Protein AF-A0A9D4DTY1-F1 (afdb_monomer)

Solvent-accessible surface area (backbone atoms only — not comparable to full-atom values): 6035 Å² total; per-residue (Å²): 135,90,84,84,81,72,76,84,84,51,43,77,75,48,76,46,80,44,35,55,41,61,80,84,45,62,20,38,40,40,28,28,32,48,77,96,46,85,89,44,49,25,42,36,35,37,29,43,36,53,98,91,43,70,41,82,86,55,61,52,80,51,77,56,16,66,50,83,61,49,78,45,59,83,84,76,80,82,35,47,16,39,40,39,36,29,79,95,75,42,72,48,73,51,82,56,59,75,69,134

Organism: Dreissena polymorpha (NCBI:txid45954)

Radius of gyration: 13.94 Å; Cα contacts (8 Å, |Δi|>4): 210; chains: 1; bounding box: 37×24×37 Å

InterPro domains:
  IPR024881 T-cell immunomodulatory protein [PTHR13412] (8-96)
  IPR028994 Integrin alpha, N-terminal [SSF69318] (13-83)

Secondary structure (DSSP, 8-state):
---PPPSTTPEEEEEEEE-SSSSSS-EEEEEEE-TT-TTPPBEEEEEEEETTEEEEEEEEEPPPBSSPPEEE-SSSSSSPEEEEEEGGGEEEEE------

Structure (mmCIF, N/CA/C/O backbone):
data_AF-A0A9D4DTY1-F1
#
_entry.id   AF-A0A9D4DTY1-F1
#
loop_
_atom_site.group_PDB
_atom_site.id
_atom_site.type_symbol
_atom_site.label_atom_id
_atom_site.label_alt_id
_atom_site.label_comp_id
_atom_site.label_asym_id
_atom_site.label_entity_id
_atom_site.label_seq_id
_atom_site.pdbx_PDB_ins_code
_atom_site.Cartn_x
_atom_site.Cartn_y
_atom_site.Cartn_z
_atom_site.occupancy
_atom_site.B_iso_or_equiv
_atom_site.auth_seq_id
_atom_site.auth_comp_id
_atom_site.auth_asym_id
_atom_site.auth_atom_id
_atom_site.pdbx_PDB_model_num
ATOM 1 N N . MET A 1 1 ? 19.491 -13.627 11.690 1.00 48.22 1 MET A N 1
ATOM 2 C CA . MET A 1 1 ? 18.197 -13.086 11.241 1.00 48.22 1 MET A CA 1
ATOM 3 C C . MET A 1 1 ? 18.065 -11.747 11.923 1.00 48.22 1 MET A C 1
ATOM 5 O O . MET A 1 1 ? 18.102 -11.720 13.148 1.00 48.22 1 MET A O 1
ATO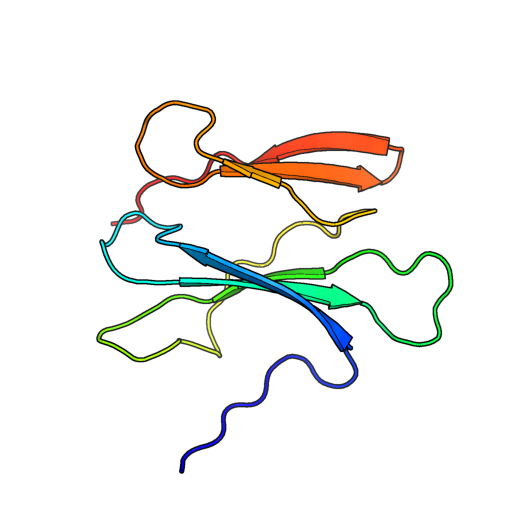M 9 N N . GLU A 1 2 ? 18.058 -10.672 11.150 1.00 56.22 2 GLU A N 1
ATOM 10 C CA . GLU A 1 2 ? 17.728 -9.339 11.652 1.00 56.22 2 GLU A CA 1
ATOM 11 C C . GLU A 1 2 ? 16.211 -9.179 11.534 1.00 56.22 2 GLU A C 1
ATOM 13 O O . GLU A 1 2 ? 15.625 -9.615 10.545 1.00 56.22 2 GLU A O 1
ATOM 18 N N . ASN A 1 3 ? 15.575 -8.651 12.579 1.00 61.84 3 ASN A N 1
ATOM 19 C CA . ASN A 1 3 ? 14.131 -8.442 12.621 1.00 61.84 3 ASN A CA 1
ATOM 20 C C . ASN A 1 3 ? 13.874 -6.935 12.636 1.00 61.84 3 ASN A C 1
ATOM 22 O O . ASN A 1 3 ? 14.373 -6.250 13.529 1.00 61.84 3 ASN A O 1
ATOM 26 N N . SER A 1 4 ? 13.069 -6.447 11.698 1.00 62.47 4 SER A N 1
ATOM 27 C CA . SER A 1 4 ? 12.490 -5.105 11.725 1.00 62.47 4 SER A CA 1
ATOM 28 C C . SER A 1 4 ? 11.018 -5.186 12.135 1.00 62.47 4 SER A C 1
ATOM 30 O O . SER A 1 4 ? 10.297 -6.121 11.775 1.00 62.47 4 SER A O 1
ATOM 32 N N . THR A 1 5 ? 10.572 -4.231 12.951 1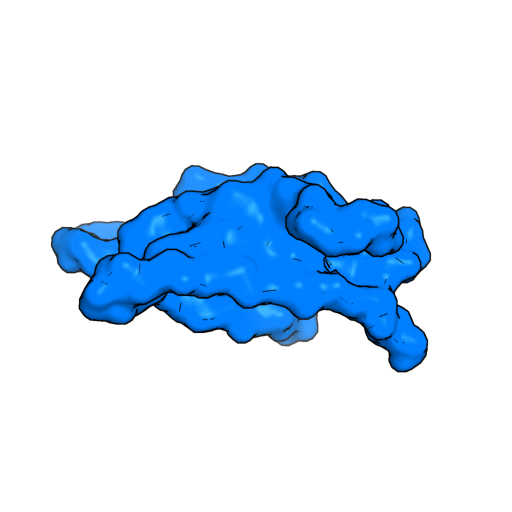.00 67.88 5 THR A N 1
ATOM 33 C CA . THR A 1 5 ? 9.207 -4.210 13.492 1.00 67.88 5 THR A CA 1
ATOM 34 C C . THR A 1 5 ? 8.350 -3.248 12.681 1.00 67.88 5 THR A C 1
ATOM 36 O O . THR A 1 5 ? 8.655 -2.062 12.592 1.00 67.88 5 THR A O 1
ATOM 39 N N . LEU A 1 6 ? 7.251 -3.751 12.121 1.00 69.00 6 LEU A N 1
ATOM 40 C CA . LEU A 1 6 ? 6.178 -2.926 11.562 1.00 69.00 6 LEU A CA 1
ATOM 41 C C . LEU A 1 6 ? 5.173 -2.546 12.666 1.00 69.00 6 LEU A C 1
ATOM 43 O O . LEU A 1 6 ? 5.188 -3.135 13.742 1.00 69.00 6 LEU A O 1
ATOM 47 N N . GLU A 1 7 ? 4.313 -1.560 12.391 1.00 69.38 7 GLU A N 1
ATOM 48 C CA . GLU A 1 7 ? 3.361 -0.926 13.327 1.00 69.38 7 GLU A CA 1
ATOM 49 C C . GLU A 1 7 ? 2.865 -1.824 14.485 1.00 69.38 7 GLU A C 1
ATOM 51 O O . GLU A 1 7 ? 2.166 -2.819 14.268 1.00 69.38 7 GLU A O 1
ATOM 56 N N . GLU A 1 8 ? 3.193 -1.454 15.729 1.00 68.00 8 GLU A N 1
ATOM 57 C CA . GLU A 1 8 ? 2.797 -2.232 16.906 1.00 68.00 8 GLU A CA 1
ATOM 58 C C . GLU A 1 8 ? 1.269 -2.246 17.085 1.00 68.00 8 GLU A C 1
ATOM 60 O O . GLU A 1 8 ? 0.583 -1.239 16.906 1.00 68.00 8 GLU A O 1
ATOM 65 N N . HIS A 1 9 ? 0.729 -3.402 17.483 1.00 72.81 9 HIS A N 1
ATOM 66 C CA . HIS A 1 9 ? -0.699 -3.619 17.768 1.00 72.81 9 HIS A CA 1
ATOM 67 C C . HIS A 1 9 ? -1.664 -3.517 16.569 1.00 72.81 9 HIS A C 1
ATOM 69 O O . HIS A 1 9 ? -2.878 -3.418 16.770 1.00 72.81 9 HIS A O 1
ATOM 75 N N . ALA A 1 10 ? -1.165 -3.609 15.335 1.00 85.19 10 ALA A N 1
ATOM 76 C CA . ALA A 1 10 ? -1.990 -3.724 14.134 1.00 85.19 10 ALA A CA 1
ATOM 77 C C . ALA A 1 10 ? -2.038 -5.173 13.608 1.00 85.19 10 ALA A C 1
ATOM 79 O O . ALA A 1 10 ? -1.068 -5.923 13.692 1.00 85.19 10 ALA A O 1
ATOM 80 N N . THR A 1 11 ? -3.173 -5.580 13.036 1.00 90.75 11 THR A N 1
ATOM 81 C CA . THR A 1 11 ? -3.289 -6.831 12.273 1.00 90.75 11 THR A CA 1
ATOM 82 C C . THR A 1 11 ? -3.221 -6.511 10.790 1.00 90.75 11 THR A C 1
ATOM 84 O O . THR A 1 11 ? -4.044 -5.744 10.288 1.00 90.75 11 THR A O 1
ATOM 87 N N . ILE A 1 12 ? -2.244 -7.103 10.100 1.00 93.12 12 ILE A N 1
ATOM 88 C CA . ILE A 1 12 ? -2.127 -7.030 8.640 1.00 93.12 12 ILE A CA 1
ATOM 89 C C . ILE A 1 12 ? -3.371 -7.667 8.017 1.00 93.12 12 ILE A C 1
ATOM 91 O O . ILE A 1 12 ? -3.749 -8.783 8.373 1.00 93.12 12 ILE A O 1
ATOM 95 N N . SER A 1 13 ? -4.002 -6.950 7.093 1.00 92.81 13 SER A N 1
ATOM 96 C CA . SER A 1 13 ? -5.196 -7.393 6.373 1.00 92.81 13 SER A CA 1
ATOM 97 C C . SER A 1 13 ? -4.926 -7.707 4.898 1.00 92.81 13 SER A C 1
ATOM 99 O O . SER A 1 13 ? -5.638 -8.529 4.327 1.00 92.81 13 SER A O 1
ATOM 101 N N . SER A 1 14 ? -3.913 -7.086 4.283 1.00 95.00 14 SER A N 1
ATOM 102 C CA . SER A 1 14 ? -3.453 -7.370 2.916 1.00 95.00 14 SER A CA 1
ATOM 103 C C . SER A 1 14 ? -2.009 -6.908 2.718 1.00 95.00 14 SER A C 1
ATOM 105 O O . SER A 1 14 ? -1.528 -6.024 3.432 1.00 95.00 14 SER A O 1
ATOM 107 N N . VAL A 1 15 ? -1.337 -7.509 1.736 1.00 96.19 15 VAL A N 1
ATOM 108 C CA . VAL A 1 15 ? 0.007 -7.148 1.273 1.00 96.19 15 VAL A CA 1
ATOM 109 C C . VAL A 1 15 ? 0.024 -7.229 -0.252 1.00 96.19 15 VAL A C 1
ATOM 111 O O . VAL A 1 15 ? -0.421 -8.233 -0.811 1.00 96.19 15 VAL A O 1
ATOM 114 N N . VAL A 1 16 ? 0.541 -6.197 -0.921 1.00 97.62 16 VAL A N 1
ATOM 115 C CA . VAL A 1 16 ? 0.687 -6.150 -2.383 1.00 97.62 16 VAL A CA 1
ATOM 116 C C . VAL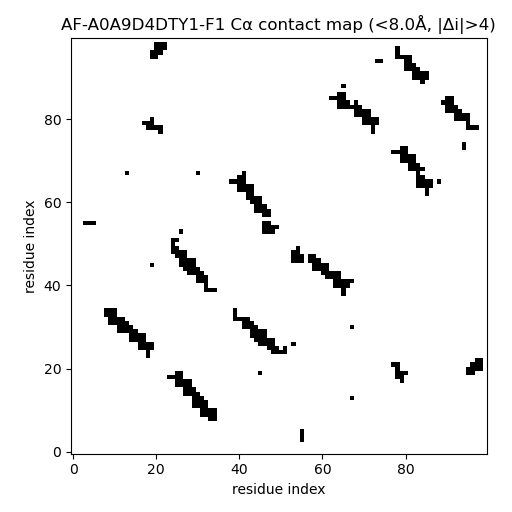 A 1 16 ? 2.117 -5.732 -2.742 1.00 97.62 16 VAL A C 1
ATOM 118 O O . VAL A 1 16 ? 2.487 -4.595 -2.448 1.00 97.62 16 VAL A O 1
ATOM 121 N N . PRO A 1 17 ? 2.915 -6.621 -3.363 1.00 96.75 17 PRO A N 1
ATOM 122 C CA . PRO A 1 17 ? 4.210 -6.257 -3.924 1.00 96.75 17 PRO A CA 1
ATOM 123 C C . PRO A 1 17 ? 4.052 -5.596 -5.297 1.00 96.75 17 PRO A C 1
ATOM 125 O O . PRO A 1 17 ? 3.365 -6.148 -6.161 1.00 96.75 17 PRO A O 1
ATOM 128 N N . ALA A 1 18 ? 4.687 -4.442 -5.499 1.00 96.50 18 ALA A N 1
ATOM 129 C CA . ALA A 1 18 ? 4.765 -3.745 -6.787 1.00 96.50 18 ALA A CA 1
ATOM 130 C C . ALA A 1 18 ? 5.857 -2.657 -6.749 1.00 96.50 18 ALA A C 1
ATOM 132 O O . ALA A 1 18 ? 6.360 -2.371 -5.677 1.00 96.50 18 ALA A O 1
ATOM 133 N N . ASP A 1 19 ? 6.210 -2.073 -7.891 1.00 95.94 19 ASP A N 1
ATOM 134 C CA . ASP A 1 19 ? 7.130 -0.925 -8.000 1.00 95.94 19 ASP A CA 1
ATOM 135 C C . ASP A 1 19 ? 6.299 0.369 -7.987 1.00 95.94 19 ASP A C 1
ATOM 137 O O . ASP A 1 19 ? 5.706 0.723 -9.005 1.00 95.94 19 ASP A O 1
ATOM 141 N N . PHE A 1 20 ? 6.127 0.999 -6.823 1.00 97.12 20 PHE A N 1
ATOM 142 C CA . PHE A 1 20 ? 5.194 2.115 -6.618 1.00 97.12 20 PHE A CA 1
ATOM 143 C C . PHE A 1 20 ? 5.828 3.496 -6.843 1.00 97.12 20 PHE A C 1
ATOM 145 O O . PHE A 1 20 ? 5.088 4.487 -6.908 1.00 97.12 20 PHE A O 1
ATOM 152 N N . ASP A 1 21 ? 7.152 3.584 -6.962 1.00 95.75 21 ASP A N 1
ATOM 153 C CA . ASP A 1 21 ? 7.887 4.819 -7.256 1.00 95.75 21 ASP A CA 1
ATOM 154 C C . ASP A 1 21 ? 8.663 4.785 -8.586 1.00 95.75 21 ASP A C 1
ATOM 156 O O . ASP A 1 21 ? 9.254 5.796 -8.975 1.00 95.75 21 ASP A O 1
ATOM 160 N N . GLY A 1 22 ? 8.565 3.687 -9.339 1.00 95.25 22 GLY A N 1
ATOM 161 C CA . GLY A 1 22 ? 9.070 3.541 -10.700 1.00 95.25 22 GLY A CA 1
ATOM 162 C C . GLY A 1 22 ? 10.580 3.315 -10.790 1.00 95.25 22 GLY A C 1
ATOM 163 O O . GLY A 1 22 ? 11.152 3.563 -11.859 1.00 95.25 22 GLY A O 1
ATOM 164 N N . ASP A 1 23 ? 11.239 2.904 -9.706 1.00 94.25 23 ASP A N 1
ATOM 165 C CA . ASP A 1 23 ? 12.690 2.708 -9.643 1.00 94.25 23 ASP A CA 1
ATOM 166 C C . ASP A 1 23 ? 13.152 1.300 -10.090 1.00 94.25 23 ASP A C 1
ATOM 168 O O . ASP A 1 23 ? 14.354 1.018 -10.148 1.00 94.25 23 ASP A O 1
ATOM 172 N N . LEU A 1 24 ? 12.206 0.448 -10.512 1.00 91.88 24 LEU A N 1
ATOM 173 C CA . LEU A 1 24 ? 12.379 -0.959 -10.899 1.00 91.88 24 LEU A CA 1
ATOM 174 C C . LEU A 1 24 ? 12.716 -1.908 -9.740 1.00 91.88 24 LEU A C 1
ATOM 176 O O . LEU A 1 24 ? 13.077 -3.069 -9.985 1.00 91.88 24 LEU A O 1
ATOM 180 N N . GLN A 1 25 ? 12.572 -1.459 -8.499 1.00 93.38 25 GLN A N 1
ATOM 181 C CA . GLN A 1 25 ? 12.678 -2.268 -7.294 1.00 93.38 25 GLN A CA 1
ATOM 182 C C . GLN A 1 25 ? 11.288 -2.604 -6.747 1.00 93.38 25 GLN A C 1
ATOM 184 O O . GLN A 1 25 ? 10.265 -2.060 -7.146 1.00 93.38 25 GLN A O 1
ATOM 189 N N . MET A 1 26 ? 11.220 -3.640 -5.910 1.00 94.94 26 MET A N 1
ATOM 190 C CA . MET A 1 26 ? 9.943 -4.134 -5.399 1.00 94.94 26 MET A CA 1
ATOM 191 C C . MET A 1 26 ? 9.639 -3.519 -4.039 1.00 94.94 26 MET A C 1
ATOM 193 O O . MET A 1 26 ? 10.272 -3.874 -3.045 1.00 94.94 26 MET A O 1
ATOM 197 N N . ASP A 1 27 ? 8.599 -2.701 -3.998 1.00 96.31 27 ASP A N 1
ATOM 198 C CA . ASP A 1 27 ? 8.019 -2.139 -2.786 1.00 96.31 27 ASP A CA 1
ATOM 199 C C . ASP A 1 27 ? 6.917 -3.041 -2.224 1.00 96.31 27 ASP A C 1
ATOM 201 O O . ASP A 1 27 ? 6.468 -4.010 -2.850 1.00 96.31 27 ASP A O 1
ATOM 205 N N . LEU A 1 28 ? 6.414 -2.684 -1.040 1.00 96.31 28 LEU A N 1
ATOM 206 C CA . LEU A 1 28 ? 5.269 -3.339 -0.415 1.00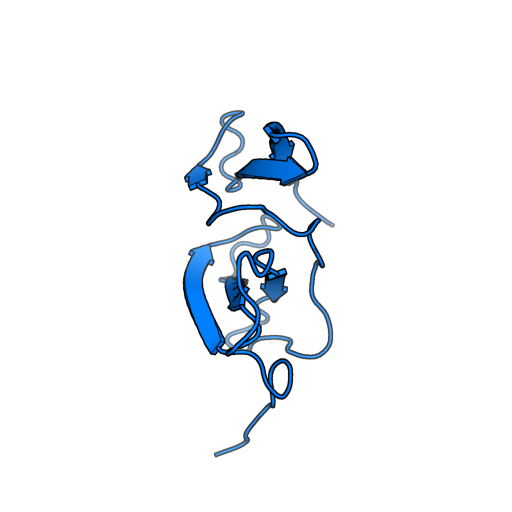 96.31 28 LEU A CA 1
ATOM 207 C C . LEU A 1 28 ? 4.206 -2.336 0.028 1.00 96.31 28 LEU A C 1
ATOM 209 O O . LEU A 1 28 ? 4.402 -1.583 0.981 1.00 96.31 28 LEU A O 1
ATOM 213 N N . LEU A 1 29 ? 3.012 -2.429 -0.559 1.00 97.25 29 LEU A N 1
ATOM 214 C CA . LEU A 1 29 ? 1.804 -1.876 0.046 1.00 97.25 29 LEU A CA 1
ATOM 215 C C . LEU A 1 29 ? 1.305 -2.839 1.126 1.00 97.25 29 LEU A C 1
ATOM 217 O O . LEU A 1 29 ? 0.882 -3.957 0.831 1.00 97.25 29 LEU A O 1
ATOM 221 N N . ILE A 1 30 ? 1.295 -2.388 2.375 1.00 95.75 30 ILE A N 1
ATOM 222 C CA . ILE A 1 30 ? 0.746 -3.123 3.514 1.00 95.75 30 ILE A CA 1
ATOM 223 C C . ILE A 1 30 ? -0.503 -2.408 4.007 1.00 95.75 30 ILE A C 1
ATOM 225 O O . ILE A 1 30 ? -0.483 -1.208 4.304 1.00 95.75 30 ILE A O 1
ATOM 229 N N . THR A 1 31 ? -1.592 -3.167 4.137 1.00 95.25 31 THR A N 1
ATOM 230 C CA . THR A 1 31 ? -2.808 -2.690 4.788 1.00 95.25 31 THR A CA 1
ATOM 231 C C . THR A 1 31 ? -2.983 -3.345 6.144 1.00 95.25 31 THR A C 1
ATOM 233 O O . THR A 1 31 ? -2.775 -4.549 6.299 1.00 95.25 31 THR A O 1
ATOM 236 N N . SER A 1 32 ? -3.398 -2.569 7.138 1.00 93.75 32 SER A N 1
A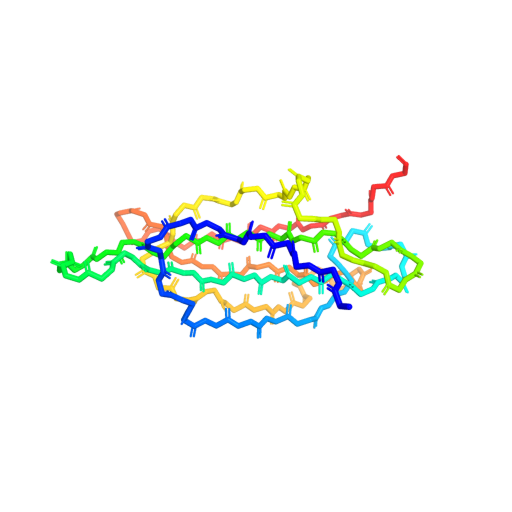TOM 237 C CA . SER A 1 32 ? -3.588 -3.054 8.500 1.00 93.75 32 SER A CA 1
ATOM 238 C C . SER A 1 32 ? -4.843 -2.471 9.147 1.00 93.75 32 SER A C 1
ATOM 240 O O . SER A 1 32 ? -5.365 -1.427 8.753 1.00 93.75 32 SER A O 1
ATOM 242 N N . THR A 1 33 ? -5.355 -3.181 10.146 1.00 92.06 33 THR A N 1
ATOM 243 C CA . THR A 1 33 ? -6.502 -2.768 10.964 1.00 92.06 33 THR A CA 1
ATOM 244 C C . THR A 1 33 ? -6.165 -2.920 12.438 1.00 92.06 33 THR A C 1
ATOM 246 O O . THR A 1 33 ? -5.388 -3.799 12.806 1.00 92.06 33 THR A O 1
ATOM 249 N N . ILE A 1 34 ? -6.763 -2.088 13.291 1.00 86.31 34 ILE A N 1
ATOM 250 C CA . ILE A 1 34 ? -6.596 -2.191 14.745 1.00 86.31 34 ILE A CA 1
ATOM 251 C C . ILE A 1 34 ? -7.626 -3.200 15.278 1.00 86.31 34 ILE A C 1
ATOM 253 O O . ILE A 1 34 ? -8.828 -2.931 15.171 1.00 86.31 34 ILE A O 1
ATOM 257 N N . PRO A 1 35 ? -7.197 -4.331 15.869 1.00 80.19 35 PRO A N 1
ATOM 258 C CA . PRO A 1 35 ? -8.110 -5.338 16.401 1.00 80.19 35 PRO A CA 1
ATOM 259 C C . PRO A 1 35 ? -9.050 -4.773 17.465 1.00 80.19 35 PRO A C 1
ATOM 261 O O . PRO A 1 35 ? -8.674 -3.913 18.259 1.00 80.19 35 PRO A O 1
ATOM 264 N N . GLY A 1 36 ? -10.281 -5.284 17.512 1.00 76.81 36 GLY A N 1
ATOM 265 C CA . GLY A 1 36 ? -11.246 -4.935 18.561 1.00 76.81 36 GLY A CA 1
ATOM 266 C C . GLY A 1 36 ? -11.912 -3.563 18.411 1.00 76.81 36 GLY A C 1
ATOM 267 O O . GLY A 1 36 ? -12.685 -3.172 19.283 1.00 76.81 36 GLY A O 1
ATOM 268 N N . LYS A 1 37 ? -11.660 -2.837 17.314 1.00 76.12 37 LYS A N 1
ATOM 269 C CA . LYS A 1 37 ? -12.363 -1.594 16.984 1.00 76.12 37 LYS A CA 1
ATOM 270 C C . LYS A 1 37 ? -13.348 -1.845 15.841 1.00 76.12 37 LYS A C 1
ATOM 272 O O . LYS A 1 37 ? -12.939 -2.024 14.698 1.00 76.12 37 LYS A O 1
ATOM 277 N N . GLU A 1 38 ? -14.647 -1.859 16.144 1.00 69.81 38 GLU A N 1
ATOM 278 C CA . GLU A 1 38 ? -15.681 -1.953 15.105 1.00 69.81 38 GLU A CA 1
ATOM 279 C C . GLU A 1 38 ? -15.547 -0.798 14.104 1.00 69.81 38 GLU A C 1
ATOM 281 O O . GLU A 1 38 ? -15.284 0.344 14.491 1.00 69.81 38 GLU A O 1
ATOM 286 N N . ASN A 1 39 ? -15.705 -1.102 12.810 1.00 72.00 39 ASN A N 1
ATOM 287 C CA . ASN A 1 39 ? -15.467 -0.167 11.706 1.00 72.00 39 ASN A CA 1
ATOM 288 C C .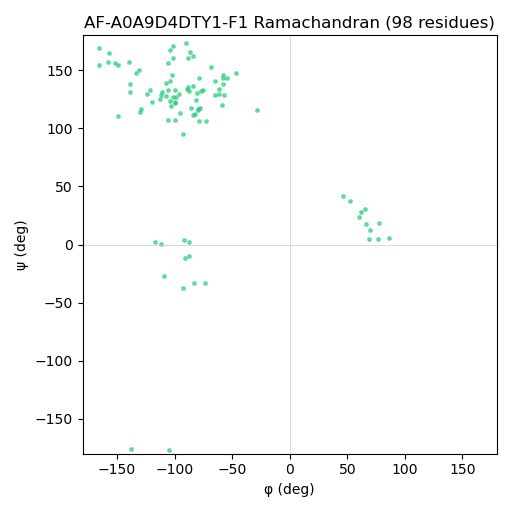 ASN A 1 39 ? -14.077 0.497 11.760 1.00 72.00 39 ASN A C 1
ATOM 290 O O . ASN A 1 39 ? -13.936 1.687 11.460 1.00 72.00 39 ASN A O 1
ATOM 294 N N . SER A 1 40 ? -13.038 -0.242 12.173 1.00 79.44 40 SER A N 1
ATOM 295 C CA . SER A 1 40 ? -11.667 0.261 12.113 1.00 79.44 40 SER A CA 1
ATOM 296 C C . SER A 1 40 ? -11.309 0.608 10.671 1.00 79.44 40 SER A C 1
ATOM 298 O O . SER A 1 40 ? -11.302 -0.270 9.810 1.00 79.44 40 SER A O 1
ATOM 300 N N . ALA A 1 41 ? -10.977 1.873 10.428 1.00 88.94 41 ALA A N 1
ATOM 301 C CA . ALA A 1 41 ? -10.415 2.282 9.153 1.00 88.94 41 ALA A CA 1
ATOM 302 C C . ALA A 1 41 ? -9.123 1.498 8.862 1.00 88.94 41 ALA A C 1
ATOM 304 O O . ALA A 1 41 ? -8.337 1.222 9.774 1.00 88.94 41 ALA A O 1
ATOM 305 N N . VAL A 1 42 ? -8.924 1.165 7.593 1.00 93.25 42 VAL A N 1
ATOM 306 C CA . VAL A 1 42 ? -7.752 0.477 7.068 1.00 93.25 42 VAL A CA 1
ATOM 307 C C . VAL A 1 42 ? -6.608 1.481 6.949 1.00 93.25 42 VAL A C 1
ATOM 309 O O . VAL A 1 42 ? -6.696 2.472 6.218 1.00 93.25 42 VAL A O 1
ATOM 312 N N . THR A 1 43 ? -5.529 1.241 7.686 1.00 94.19 43 THR A N 1
ATOM 313 C CA . THR A 1 43 ? -4.260 1.949 7.493 1.00 94.19 43 THR A CA 1
ATOM 314 C C . THR A 1 43 ? -3.577 1.356 6.268 1.00 94.19 43 THR A C 1
ATOM 316 O O . THR A 1 43 ? -3.492 0.137 6.159 1.00 94.19 43 THR A O 1
ATOM 319 N N . CYS A 1 44 ? -3.095 2.201 5.358 1.00 94.88 44 CYS A N 1
ATOM 320 C CA . CYS A 1 44 ? -2.385 1.786 4.149 1.00 94.88 44 CYS A CA 1
ATOM 321 C C . CYS A 1 44 ? -1.011 2.465 4.118 1.00 94.88 44 CYS A C 1
ATOM 323 O O . CYS A 1 44 ? -0.924 3.683 4.310 1.00 94.88 44 CYS A O 1
ATOM 325 N N . ARG A 1 45 ? 0.052 1.689 3.901 1.00 95.62 45 ARG A N 1
ATOM 326 C CA . ARG A 1 45 ? 1.433 2.185 3.818 1.00 95.62 45 ARG A CA 1
ATOM 327 C C . ARG A 1 45 ? 2.187 1.506 2.696 1.00 95.62 45 ARG A C 1
ATOM 329 O O . ARG A 1 45 ? 2.065 0.294 2.569 1.00 95.62 45 ARG A O 1
ATOM 336 N N . ILE A 1 46 ? 2.972 2.273 1.950 1.00 96.62 46 ILE A N 1
ATOM 337 C CA . ILE A 1 46 ? 3.917 1.742 0.964 1.00 96.62 46 ILE A CA 1
ATOM 338 C C . ILE A 1 46 ? 5.316 1.828 1.561 1.00 96.62 46 ILE A C 1
ATOM 340 O O . ILE A 1 46 ? 5.746 2.919 1.926 1.00 96.62 46 ILE A O 1
ATOM 344 N N . TYR A 1 47 ? 5.969 0.684 1.709 1.00 95.44 47 TYR A N 1
ATOM 345 C CA . TYR A 1 47 ? 7.349 0.550 2.167 1.00 95.44 47 TYR A CA 1
ATOM 346 C C . TYR A 1 47 ? 8.252 0.341 0.960 1.00 95.44 47 TYR A C 1
ATOM 348 O O . TYR A 1 47 ? 7.924 -0.498 0.120 1.00 95.44 47 TYR A O 1
ATOM 356 N N . TRP A 1 48 ? 9.355 1.080 0.901 1.00 95.38 48 TRP A N 1
ATOM 357 C CA . TRP A 1 48 ? 10.220 1.133 -0.274 1.00 95.38 48 TRP A CA 1
ATOM 358 C C . TRP A 1 48 ? 11.216 -0.021 -0.299 1.00 95.38 48 TRP A C 1
ATOM 360 O O . TRP A 1 48 ? 11.796 -0.373 0.735 1.00 95.38 48 TRP A O 1
ATOM 370 N N . GLY A 1 49 ? 11.393 -0.628 -1.465 1.00 93.75 49 GLY A N 1
ATOM 371 C CA . GLY A 1 49 ? 12.459 -1.584 -1.722 1.00 93.75 49 GLY A CA 1
ATOM 372 C C . GLY A 1 49 ? 13.786 -0.875 -1.985 1.00 93.75 49 GLY A C 1
ATOM 373 O O . GLY A 1 49 ? 1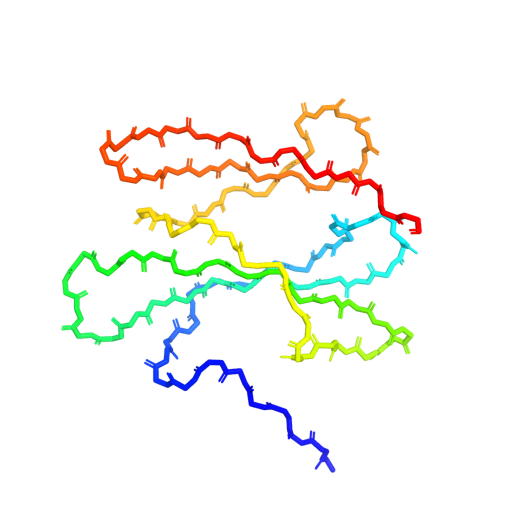3.817 0.170 -2.617 1.00 93.75 49 GLY A O 1
ATOM 374 N N . ASP A 1 50 ? 14.894 -1.453 -1.519 1.00 89.75 50 ASP A N 1
ATOM 375 C CA . ASP A 1 50 ? 16.239 -0.973 -1.860 1.00 89.75 50 ASP A CA 1
ATOM 376 C C . ASP A 1 50 ? 17.263 -2.118 -1.886 1.00 89.75 50 ASP A C 1
ATOM 378 O O . ASP A 1 50 ? 17.586 -2.737 -0.868 1.00 89.75 50 ASP A O 1
ATOM 382 N N . GLU A 1 51 ? 17.741 -2.447 -3.080 1.00 86.88 51 GLU A N 1
ATOM 383 C CA . GLU A 1 51 ? 18.737 -3.466 -3.408 1.00 86.88 51 GLU A CA 1
ATOM 384 C C . GLU A 1 51 ? 18.490 -4.820 -2.711 1.00 86.88 51 GLU A C 1
ATOM 386 O O . GLU A 1 51 ? 19.402 -5.494 -2.226 1.00 86.88 51 GLU A O 1
ATOM 391 N N . GLY A 1 52 ? 17.224 -5.246 -2.668 1.00 81.69 52 GLY A N 1
ATOM 392 C CA . GLY A 1 52 ? 16.800 -6.500 -2.032 1.00 81.69 52 GLY A CA 1
ATOM 393 C C . GLY A 1 52 ? 16.511 -6.395 -0.531 1.00 81.69 52 GLY A C 1
ATOM 394 O O . GLY A 1 52 ? 16.225 -7.413 0.104 1.00 81.69 52 GLY A O 1
ATOM 395 N N . ASN A 1 53 ? 16.547 -5.186 0.025 1.00 88.25 53 ASN A N 1
ATOM 396 C CA . ASN A 1 53 ? 16.067 -4.854 1.361 1.00 88.25 53 ASN A CA 1
ATOM 397 C C . ASN A 1 53 ? 14.728 -4.115 1.268 1.00 88.25 53 ASN A C 1
ATOM 399 O O . ASN A 1 53 ? 14.312 -3.683 0.197 1.00 88.25 53 ASN A O 1
ATOM 403 N N . LEU A 1 54 ? 14.051 -3.986 2.406 1.00 90.00 54 LEU A N 1
ATOM 404 C CA . LEU A 1 54 ? 12.848 -3.175 2.550 1.00 90.00 54 LEU A CA 1
ATOM 405 C C . LEU A 1 54 ? 13.128 -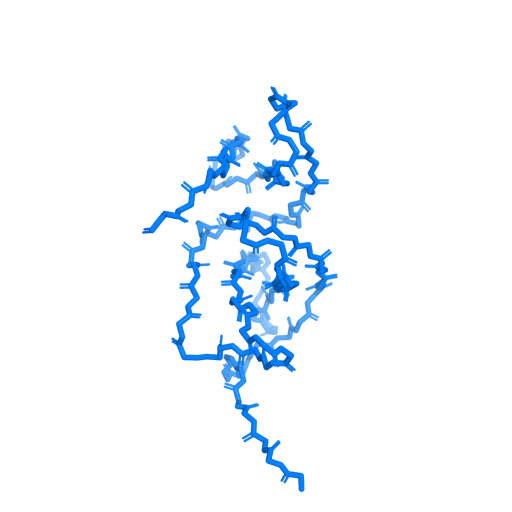2.109 3.605 1.00 90.00 54 LEU A C 1
ATOM 407 O O . LEU A 1 54 ? 13.446 -2.455 4.748 1.00 90.00 54 LEU A O 1
ATOM 411 N N . ASP A 1 55 ? 12.987 -0.839 3.249 1.00 90.38 55 ASP A N 1
ATOM 412 C CA . ASP A 1 55 ? 13.068 0.253 4.208 1.00 90.38 55 ASP A CA 1
ATOM 413 C C . ASP A 1 55 ? 11.805 0.257 5.077 1.00 90.38 55 ASP A C 1
ATOM 415 O O . ASP A 1 55 ? 10.706 0.601 4.642 1.00 90.38 55 ASP A O 1
ATOM 419 N N . THR A 1 56 ? 11.947 -0.177 6.330 1.00 87.19 56 THR A N 1
ATOM 420 C CA . THR A 1 56 ? 10.845 -0.188 7.301 1.00 87.19 56 THR A CA 1
ATOM 421 C C . THR A 1 56 ? 10.696 1.118 8.078 1.00 87.19 56 THR A C 1
ATOM 423 O O . THR A 1 56 ? 9.709 1.281 8.802 1.00 87.19 56 THR A O 1
ATOM 426 N N . GLU A 1 57 ? 11.660 2.031 7.960 1.00 87.25 57 GLU A N 1
ATOM 427 C CA . GLU A 1 57 ? 11.669 3.321 8.653 1.00 87.25 57 GLU A CA 1
ATOM 428 C C . GLU A 1 57 ? 11.043 4.421 7.788 1.00 87.25 57 GLU A C 1
ATOM 430 O O . GLU A 1 57 ? 10.285 5.247 8.308 1.00 87.25 57 GLU A O 1
ATOM 435 N N . ASN A 1 58 ? 11.279 4.388 6.473 1.00 88.75 58 ASN A N 1
ATOM 436 C CA . ASN A 1 58 ? 10.688 5.304 5.505 1.00 88.75 58 ASN A CA 1
ATOM 437 C C . ASN A 1 58 ? 9.569 4.622 4.712 1.00 88.75 58 ASN A C 1
ATOM 439 O O . ASN A 1 58 ? 9.758 3.601 4.061 1.00 88.75 58 ASN A O 1
ATOM 443 N N . TYR A 1 59 ? 8.380 5.218 4.750 1.00 92.62 59 TYR A N 1
ATOM 444 C CA . TYR A 1 59 ? 7.215 4.724 4.022 1.00 92.62 59 TYR A CA 1
ATOM 445 C C . TYR A 1 59 ? 6.300 5.874 3.610 1.00 92.62 59 TYR A C 1
ATOM 447 O O . TYR A 1 59 ? 6.218 6.909 4.282 1.00 92.62 59 TYR A O 1
ATOM 455 N N . LEU A 1 60 ? 5.530 5.674 2.542 1.00 95.00 60 LEU A N 1
ATOM 456 C CA . LEU A 1 60 ? 4.427 6.562 2.194 1.00 95.00 60 LEU A CA 1
ATOM 457 C C . LEU A 1 60 ? 3.189 6.205 3.014 1.00 95.00 60 LEU A C 1
ATOM 459 O O . LEU A 1 60 ? 2.571 5.155 2.827 1.00 95.00 60 LEU A O 1
ATOM 463 N N . ALA A 1 61 ? 2.793 7.104 3.915 1.00 94.62 61 ALA A N 1
ATOM 464 C CA . ALA A 1 61 ? 1.527 7.003 4.629 1.00 94.62 61 ALA A CA 1
ATOM 465 C C . ALA A 1 61 ? 0.372 7.502 3.749 1.00 94.62 61 ALA A C 1
ATOM 467 O O . ALA A 1 61 ? 0.289 8.690 3.426 1.00 94.62 61 ALA A O 1
ATOM 468 N N . LEU A 1 62 ? -0.554 6.611 3.404 1.00 94.94 62 LEU A N 1
ATOM 469 C CA . LEU A 1 62 ? -1.759 6.969 2.661 1.00 94.94 62 LEU A CA 1
ATOM 470 C C . LEU A 1 62 ? -2.890 7.382 3.618 1.00 94.94 62 LEU A C 1
ATOM 472 O O . LEU A 1 62 ? -2.874 7.028 4.804 1.00 94.94 62 LEU A O 1
ATOM 476 N N . PRO A 1 63 ? -3.910 8.114 3.131 1.00 93.69 63 PRO A N 1
ATOM 477 C CA . PRO A 1 63 ? -5.115 8.354 3.909 1.00 93.69 63 PRO A CA 1
ATOM 478 C C . PRO A 1 63 ? -5.732 7.037 4.380 1.00 93.69 63 PRO A C 1
ATOM 480 O O . PRO A 1 63 ? -5.753 6.049 3.648 1.00 93.69 63 PRO A O 1
ATOM 483 N N . LYS A 1 64 ? -6.283 7.036 5.596 1.00 92.88 64 LYS A N 1
ATOM 484 C CA . LYS A 1 64 ? -7.029 5.879 6.090 1.00 92.88 64 LYS A CA 1
ATOM 485 C C . LYS A 1 64 ? -8.242 5.624 5.202 1.00 92.88 64 LYS A C 1
ATOM 487 O O . LYS A 1 64 ? -8.989 6.553 4.884 1.00 92.88 64 LYS A O 1
ATOM 492 N N . MET A 1 65 ? -8.436 4.365 4.845 1.00 94.75 65 MET A N 1
ATOM 493 C CA . MET A 1 65 ? -9.509 3.925 3.963 1.00 94.75 65 MET A CA 1
ATOM 494 C C . MET A 1 65 ? -10.598 3.214 4.763 1.00 94.75 65 MET A C 1
ATOM 496 O O . MET A 1 65 ? -10.370 2.728 5.869 1.00 94.75 65 MET A O 1
ATOM 500 N N . VAL A 1 66 ? -11.815 3.195 4.237 1.00 93.88 66 VAL A N 1
ATOM 501 C CA . VAL A 1 66 ? -12.936 2.450 4.823 1.00 93.88 66 VAL A CA 1
ATOM 502 C C . VAL A 1 66 ? -12.754 0.949 4.576 1.00 93.88 66 VAL A C 1
ATOM 504 O O . VAL A 1 66 ? -13.115 0.144 5.430 1.00 93.88 66 VAL A O 1
ATOM 507 N N . ASP A 1 67 ? -12.166 0.586 3.438 1.00 91.06 67 ASP A N 1
ATOM 508 C CA . ASP A 1 67 ? -11.924 -0.776 2.969 1.00 91.06 67 ASP A CA 1
ATOM 509 C C . ASP A 1 67 ? -10.523 -0.928 2.343 1.00 91.06 67 ASP A C 1
ATOM 511 O O . ASP A 1 67 ? -9.685 -0.029 2.423 1.00 91.06 67 ASP A O 1
ATOM 515 N N . GLN A 1 68 ? -10.230 -2.114 1.800 1.00 93.56 68 GLN A N 1
ATOM 516 C CA . GLN A 1 68 ? -8.958 -2.389 1.132 1.00 93.56 68 GLN A CA 1
ATOM 517 C C . GLN A 1 68 ? -8.924 -1.720 -0.253 1.00 93.56 68 GLN A C 1
ATOM 519 O O . GLN A 1 68 ? -9.885 -1.875 -1.011 1.00 93.56 68 GLN A O 1
ATOM 524 N N . PRO A 1 69 ? -7.834 -1.020 -0.613 1.00 96.44 69 PRO A N 1
ATOM 525 C CA . PRO A 1 69 ? -7.694 -0.427 -1.934 1.00 96.44 69 PRO A CA 1
ATOM 526 C C . PRO A 1 69 ? -7.539 -1.484 -3.031 1.00 96.44 69 PRO A C 1
ATOM 528 O O . PRO A 1 69 ? -6.982 -2.562 -2.816 1.00 96.44 69 PRO A O 1
ATOM 531 N N . LEU A 1 70 ? -7.961 -1.118 -4.238 1.00 97.56 70 LEU A N 1
ATOM 532 C CA . LEU A 1 70 ? -7.572 -1.782 -5.476 1.00 97.56 70 LEU A CA 1
ATOM 533 C C . LEU A 1 70 ? -6.269 -1.164 -5.988 1.00 97.56 70 LEU A C 1
ATOM 535 O O . LEU A 1 70 ? -6.180 0.056 -6.113 1.00 97.56 70 LEU A O 1
ATOM 539 N N . VAL A 1 71 ? -5.308 -2.016 -6.341 1.00 98.19 71 VAL A N 1
ATOM 540 C CA . VAL A 1 71 ? -4.076 -1.624 -7.035 1.00 98.19 71 VAL A CA 1
ATOM 541 C C . VAL A 1 71 ? -4.234 -1.908 -8.525 1.00 98.19 71 VAL A C 1
ATOM 543 O O . VAL A 1 71 ? -4.610 -3.022 -8.896 1.00 98.19 71 VAL A O 1
ATOM 546 N N . PHE A 1 72 ? -3.989 -0.910 -9.369 1.00 97.62 72 PHE A N 1
ATOM 547 C CA . PHE A 1 72 ? -4.055 -1.020 -10.828 1.00 97.62 72 PHE A CA 1
ATOM 548 C C . PHE A 1 72 ? -3.378 0.188 -11.482 1.00 97.62 72 PHE A C 1
ATOM 550 O O . PHE A 1 72 ? -3.340 1.252 -10.885 1.00 97.62 72 PHE A O 1
ATOM 557 N N . ASP A 1 73 ? -2.888 0.051 -12.710 1.00 97.88 73 ASP A N 1
ATOM 558 C CA . ASP A 1 73 ? -2.376 1.183 -13.493 1.00 97.88 73 ASP A CA 1
ATOM 559 C C . ASP A 1 73 ? -3.564 1.960 -14.097 1.00 97.88 73 ASP A C 1
ATOM 561 O O . ASP A 1 73 ? -4.261 1.461 -14.991 1.00 97.88 73 ASP A O 1
ATOM 565 N N . TYR A 1 74 ? -3.865 3.145 -13.557 1.00 98.31 74 TYR A N 1
ATOM 566 C CA . TYR A 1 74 ? -5.020 3.941 -13.979 1.00 98.31 74 TYR A CA 1
ATOM 567 C C . TYR A 1 74 ? -4.721 4.775 -15.226 1.00 98.31 74 TYR A C 1
ATOM 569 O O . TYR A 1 74 ? -5.629 5.031 -16.025 1.00 98.31 74 TYR A O 1
ATOM 577 N N . ASN A 1 75 ? -3.480 5.237 -15.381 1.00 97.81 75 ASN A N 1
ATOM 578 C CA . ASN A 1 75 ? -3.108 6.246 -16.371 1.00 97.81 75 ASN A CA 1
ATOM 579 C C . ASN A 1 75 ? -2.206 5.710 -17.509 1.00 97.81 75 ASN A C 1
ATOM 581 O O . ASN A 1 75 ? -1.897 6.471 -18.429 1.00 97.81 75 ASN A O 1
ATOM 585 N N . ALA A 1 76 ? -1.868 4.417 -17.483 1.00 97.06 76 ALA A N 1
ATOM 586 C CA . ALA A 1 76 ? -0.987 3.708 -18.407 1.00 97.06 76 ALA A CA 1
ATOM 587 C C . ALA A 1 76 ? 0.488 4.166 -18.384 1.00 97.06 76 ALA A C 1
ATOM 589 O O . ALA A 1 76 ? 1.155 4.109 -19.423 1.00 97.06 76 ALA A O 1
ATOM 590 N N . ASP A 1 77 ? 0.999 4.633 -17.239 1.00 96.50 77 ASP A N 1
ATOM 591 C CA . ASP A 1 77 ? 2.411 5.008 -17.057 1.00 96.50 77 ASP A CA 1
ATOM 592 C C . ASP A 1 77 ? 3.301 3.869 -16.526 1.00 96.50 77 ASP A C 1
ATOM 594 O O . ASP A 1 77 ? 4.507 4.064 -16.373 1.00 96.50 77 ASP A O 1
ATOM 598 N N . MET A 1 78 ? 2.734 2.665 -16.368 1.00 95.31 78 MET A N 1
ATOM 599 C CA . MET A 1 78 ? 3.365 1.457 -15.818 1.00 95.31 78 MET A CA 1
ATOM 600 C C . MET A 1 78 ? 3.678 1.515 -14.318 1.00 95.31 78 MET A C 1
ATOM 602 O O . MET A 1 78 ? 4.235 0.546 -13.799 1.00 95.31 78 MET A O 1
ATOM 606 N N . ILE A 1 79 ? 3.276 2.576 -13.618 1.00 97.38 79 ILE A N 1
ATOM 607 C CA . ILE A 1 79 ? 3.361 2.677 -12.163 1.00 97.38 79 ILE A CA 1
ATOM 608 C C . ILE A 1 79 ? 1.989 2.280 -11.586 1.00 97.38 79 ILE A C 1
ATOM 610 O O . ILE A 1 79 ? 0.949 2.753 -12.046 1.00 97.38 79 ILE A O 1
ATOM 614 N N . PRO A 1 80 ? 1.920 1.362 -10.608 1.00 97.94 80 PRO A N 1
ATOM 615 C CA . PRO A 1 80 ? 0.662 0.986 -9.988 1.00 97.94 80 PRO A CA 1
ATOM 616 C C . PRO A 1 80 ? 0.051 2.168 -9.228 1.00 97.94 80 PRO A C 1
ATOM 618 O O . PRO A 1 80 ? 0.674 2.741 -8.342 1.00 97.94 80 PRO A O 1
ATOM 621 N N . ASP A 1 81 ? -1.216 2.460 -9.503 1.00 98.19 81 ASP A N 1
ATOM 622 C CA . ASP A 1 81 ? -2.026 3.443 -8.792 1.00 98.19 81 ASP A CA 1
ATOM 623 C C . ASP A 1 81 ? -2.980 2.762 -7.801 1.00 98.19 81 ASP A C 1
ATOM 625 O O . ASP A 1 81 ? -3.170 1.539 -7.801 1.00 98.19 81 ASP A O 1
ATOM 629 N N . LEU A 1 82 ? -3.633 3.564 -6.955 1.00 98.00 82 LEU A N 1
ATOM 630 C CA . LEU A 1 82 ? -4.575 3.066 -5.950 1.00 98.00 82 LEU A CA 1
ATOM 631 C C . LEU A 1 82 ? -5.967 3.661 -6.129 1.00 98.00 82 LEU A C 1
ATOM 633 O O . LEU A 1 82 ? -6.122 4.876 -6.214 1.00 98.00 82 LEU A O 1
ATOM 637 N N . LEU A 1 83 ? -6.999 2.819 -6.083 1.00 97.81 83 LEU A N 1
ATOM 638 C CA . LEU A 1 83 ? -8.398 3.217 -5.909 1.00 97.81 83 LEU A CA 1
ATOM 639 C C . LEU A 1 83 ? -8.884 2.767 -4.532 1.00 97.81 83 LEU A C 1
ATOM 641 O O . LEU A 1 83 ? -8.758 1.599 -4.182 1.00 97.81 83 LEU A O 1
ATOM 645 N N . GLY A 1 84 ? -9.516 3.664 -3.781 1.00 96.69 84 GLY A N 1
ATOM 646 C CA . GLY A 1 84 ? -10.060 3.340 -2.460 1.00 96.69 84 GLY A CA 1
ATOM 647 C C . GLY A 1 84 ? -11.185 4.271 -2.020 1.00 96.69 84 GLY A C 1
ATOM 648 O O . GLY A 1 84 ? -11.397 5.342 -2.600 1.00 96.69 84 GLY A O 1
ATOM 649 N N . GLU A 1 85 ? -11.930 3.855 -0.995 1.00 96.50 85 GLU A N 1
ATOM 650 C CA . GLU A 1 85 ? -12.989 4.644 -0.360 1.00 96.50 85 GLU A CA 1
ATOM 651 C C . GLU A 1 85 ? -12.471 5.252 0.955 1.00 96.50 85 GLU A C 1
ATOM 653 O O . GLU A 1 85 ? -11.961 4.549 1.821 1.00 96.50 85 GLU A O 1
ATOM 658 N N . VAL A 1 86 ? -12.596 6.570 1.125 1.00 94.06 86 VAL A N 1
ATOM 659 C CA . VAL A 1 86 ? -12.262 7.284 2.373 1.00 94.06 86 VAL A CA 1
ATOM 660 C C . VAL A 1 86 ? -13.528 7.679 3.137 1.00 94.06 86 VAL A C 1
ATOM 662 O O . VAL A 1 86 ? -14.655 7.360 2.739 1.00 94.06 86 VAL A O 1
ATOM 665 N N . GLU A 1 87 ? -13.360 8.399 4.251 1.00 90.25 87 GLU A N 1
ATOM 666 C CA . GLU A 1 87 ? -14.470 8.910 5.056 1.00 90.25 87 GLU A CA 1
ATOM 667 C C . GLU A 1 87 ? -15.568 9.584 4.214 1.00 90.25 87 GLU A C 1
ATOM 669 O O . GLU A 1 87 ? -15.323 10.204 3.175 1.00 90.25 87 GLU A O 1
ATOM 674 N N . LYS A 1 88 ? -16.814 9.473 4.692 1.00 90.88 88 LYS A N 1
ATOM 675 C CA . LYS A 1 88 ? -18.026 9.932 3.985 1.00 90.88 88 LYS A CA 1
ATOM 676 C C . LYS A 1 88 ? -18.244 9.250 2.627 1.00 90.88 88 LYS A C 1
ATOM 678 O O . LYS A 1 88 ? -18.954 9.792 1.783 1.00 90.88 88 LYS A O 1
ATOM 683 N N . ARG A 1 89 ? -17.683 8.050 2.442 1.00 90.56 89 ARG A N 1
ATOM 684 C CA . ARG A 1 89 ? -17.860 7.202 1.251 1.00 90.56 89 ARG A CA 1
ATOM 685 C C . ARG A 1 89 ? -17.347 7.834 -0.041 1.00 90.56 89 ARG A C 1
ATOM 687 O O . ARG A 1 89 ? -17.874 7.582 -1.126 1.00 90.56 89 ARG A O 1
ATOM 694 N N . LYS A 1 90 ? -16.342 8.704 0.068 1.00 96.25 90 LYS A N 1
ATOM 695 C CA . LYS A 1 90 ? -15.733 9.339 -1.099 1.00 96.25 90 LYS A CA 1
ATOM 696 C C . LYS A 1 90 ? -14.721 8.376 -1.708 1.00 96.25 90 LYS A C 1
ATOM 698 O O . LYS A 1 90 ? -13.793 7.961 -1.028 1.00 96.25 90 LYS A O 1
ATOM 703 N N . ARG A 1 91 ? -14.876 8.060 -2.992 1.00 96.25 91 ARG A N 1
ATOM 704 C CA . ARG A 1 91 ? -13.899 7.258 -3.739 1.00 96.25 91 ARG A CA 1
ATOM 705 C C . ARG A 1 91 ? -12.857 8.163 -4.363 1.00 96.25 91 ARG A C 1
ATOM 707 O O . ARG A 1 91 ? -13.202 9.208 -4.920 1.00 96.25 91 ARG A O 1
ATOM 714 N N . MET A 1 92 ? -11.598 7.787 -4.217 1.00 97.00 92 MET A N 1
ATOM 715 C CA . MET A 1 92 ? -10.456 8.556 -4.689 1.00 97.00 92 MET A CA 1
ATOM 716 C C . MET A 1 92 ? -9.483 7.634 -5.411 1.00 97.00 92 MET A C 1
ATOM 718 O O . MET A 1 92 ? -9.368 6.461 -5.061 1.00 97.00 92 MET A O 1
ATOM 722 N N . ILE A 1 93 ? -8.817 8.191 -6.419 1.00 97.56 93 ILE A N 1
ATOM 723 C CA . ILE A 1 93 ? -7.679 7.564 -7.083 1.00 97.56 93 ILE A CA 1
ATOM 724 C C . ILE A 1 93 ? -6.434 8.334 -6.650 1.00 97.56 93 ILE A C 1
ATOM 726 O O . ILE A 1 93 ? -6.411 9.565 -6.748 1.00 97.56 93 ILE A O 1
ATOM 730 N N . TRP A 1 94 ? -5.433 7.618 -6.155 1.00 97.38 94 TRP A N 1
ATOM 731 C CA . TRP A 1 94 ? -4.099 8.144 -5.900 1.00 97.38 94 TRP A CA 1
ATOM 732 C C . TRP A 1 94 ? -3.224 7.733 -7.067 1.00 97.38 94 TRP A C 1
ATOM 734 O O . TRP A 1 94 ? -2.913 6.555 -7.206 1.00 97.38 94 TRP A O 1
ATOM 744 N N . VAL A 1 95 ? -2.899 8.722 -7.899 1.00 97.50 95 VAL A N 1
ATOM 745 C CA . VAL A 1 95 ? -1.997 8.536 -9.030 1.00 97.50 95 VAL A CA 1
ATOM 746 C C . VAL A 1 95 ? -0.569 8.677 -8.524 1.00 97.50 95 VAL A C 1
ATOM 748 O O . VAL A 1 95 ? -0.188 9.776 -8.101 1.00 97.50 95 VAL A O 1
ATOM 751 N N . LEU A 1 96 ? 0.169 7.575 -8.514 1.00 96.75 96 LEU A N 1
ATOM 752 C CA . LEU A 1 96 ? 1.574 7.531 -8.134 1.00 96.75 96 LEU A CA 1
ATOM 753 C C . LEU A 1 96 ? 2.439 7.908 -9.337 1.00 96.75 96 LEU A C 1
ATOM 755 O O . LEU A 1 96 ? 1.951 8.047 -10.457 1.00 96.75 96 LEU A O 1
ATOM 759 N N . ARG A 1 97 ? 3.692 8.274 -9.077 1.00 94.56 97 ARG A N 1
ATOM 760 C CA . ARG A 1 97 ? 4.590 8.824 -10.095 1.00 94.56 97 ARG A CA 1
ATOM 761 C C . ARG A 1 97 ? 6.025 8.505 -9.759 1.00 94.56 97 ARG A C 1
ATOM 763 O O . ARG A 1 97 ? 6.369 8.426 -8.584 1.00 94.56 97 ARG A O 1
ATOM 770 N N . MET A 1 98 ? 6.836 8.500 -10.811 1.00 90.25 98 MET A N 1
ATOM 771 C CA . MET A 1 98 ? 8.272 8.355 -10.689 1.00 90.25 98 MET A CA 1
ATOM 772 C C . MET A 1 98 ? 8.861 9.439 -9.784 1.00 90.25 98 MET A C 1
ATOM 774 O O . MET A 1 98 ? 8.608 10.634 -10.000 1.00 90.25 98 MET A O 1
ATOM 778 N N . VAL A 1 99 ? 9.645 9.022 -8.794 1.00 78.81 99 VAL A N 1
ATOM 779 C CA . VAL A 1 99 ? 10.447 9.914 -7.952 1.00 78.81 99 VAL A CA 1
ATOM 780 C C . VAL A 1 99 ? 11.912 9.773 -8.380 1.00 78.81 99 VAL A C 1
ATOM 782 O O . VAL A 1 99 ? 12.384 8.669 -8.618 1.00 78.81 99 VAL A O 1
ATOM 785 N N . PHE A 1 100 ? 12.603 10.903 -8.563 1.00 60.41 100 PHE A N 1
ATOM 786 C CA . PHE A 1 100 ? 14.021 10.967 -8.952 1.00 60.41 100 PHE A CA 1
ATOM 787 C C . PHE A 1 100 ? 14.909 11.327 -7.765 1.00 60.41 100 PHE A C 1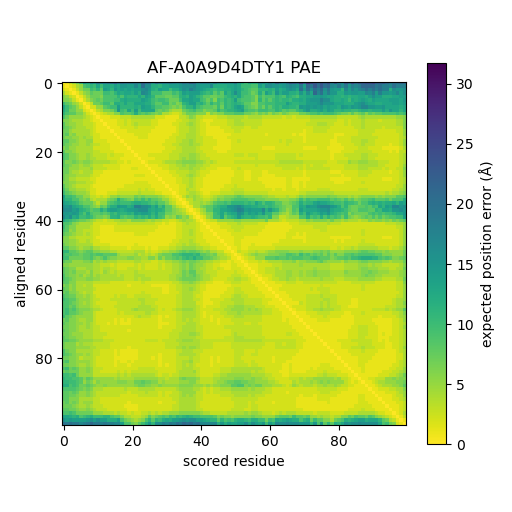
ATOM 789 O O . PHE A 1 100 ? 14.420 12.087 -6.893 1.00 60.41 100 PHE A O 1
#

Nearest PDB structures (foldseek):
  5flw-assembly2_B  TM=5.748E-01  e=7.348E-01  Bifidobacterium bifidum S17
  3nqh-assembly1_A  TM=5.410E-01  e=5.656E-01  Bacteroides thetaiotaomicron VPI-5482
  6w3f-assembly2_B  TM=4.684E-01  e=4.135E+00  synthetic construct

Sequence (100 aa):
MENSTLEEHATISSVVPADFDGDLQMDLLITSTIPGKENSAVTCRIYWGDEGNLDTENYLALPKMVDQPLVFDYNADMIPDLLGEVEKRKRMIWVLRMVF

Foldseek 3Di:
DDDDDADPQWDWDDKDWDQQQPPPFIKIWTWTFHPPDVQTFIWIWIWDDDPNDTHRPDIDTDATFSDDWDWDQPPPPRHIKTWTAHPPRDIDIGHGYHDD

pLDDT: mean 89.84, std 10.64, range [48.22, 98.31]

Mean predicted aligned error: 4.42 Å